Protein AF-C4RQJ1-F1 (afdb_monomer_lite)

Secondary structure (DSSP, 8-state):
-EEETTEEEE-HHHHHHHH-TT--HHHHHHHHHHHT-TTSTTTTTS--EEE--SSS-EEEEEHHHHHHHHHHHHHSHHHHTTS------------------

Structure (mmCIF, N/CA/C/O backbone):
data_AF-C4RQJ1-F1
#
_entry.id   AF-C4RQJ1-F1
#
loop_
_atom_site.group_PDB
_atom_site.id
_atom_site.type_symbol
_atom_site.label_atom_id
_atom_site.label_alt_id
_atom_site.label_comp_id
_atom_site.label_asym_id
_atom_site.label_entity_id
_atom_site.label_seq_id
_atom_site.pdbx_PDB_ins_code
_atom_site.Cartn_x
_atom_site.Cartn_y
_atom_site.Cartn_z
_atom_site.occupancy
_atom_site.B_iso_or_equiv
_atom_site.auth_seq_id
_atom_site.auth_comp_id
_atom_site.auth_asym_id
_atom_site.auth_atom_id
_atom_site.pdbx_PDB_model_num
ATOM 1 N N . MET A 1 1 ? 9.241 -13.113 2.367 1.00 92.00 1 MET A N 1
ATOM 2 C CA . MET A 1 1 ? 9.793 -11.746 2.276 1.00 92.00 1 MET A CA 1
ATOM 3 C C . MET A 1 1 ? 11.127 -11.813 1.554 1.00 92.00 1 MET A C 1
ATOM 5 O O . MET A 1 1 ? 11.781 -12.850 1.609 1.00 92.00 1 MET A O 1
ATOM 9 N N . LEU A 1 2 ? 11.532 -10.725 0.908 1.00 93.62 2 LEU A N 1
ATOM 10 C CA . LEU A 1 2 ? 12.802 -10.568 0.204 1.00 93.62 2 LEU A CA 1
ATOM 11 C C . LEU A 1 2 ? 13.455 -9.248 0.633 1.00 93.62 2 LEU A C 1
ATOM 13 O O . LEU A 1 2 ? 12.796 -8.213 0.641 1.00 93.62 2 LEU A O 1
ATOM 17 N N . LEU A 1 3 ? 14.739 -9.282 0.988 1.00 94.62 3 LEU A N 1
ATOM 18 C CA . LEU A 1 3 ? 15.521 -8.094 1.332 1.00 94.62 3 LEU A CA 1
ATOM 19 C C . LEU A 1 3 ? 16.349 -7.667 0.113 1.00 94.62 3 LEU A C 1
ATOM 21 O O . LEU A 1 3 ? 17.079 -8.474 -0.458 1.00 94.62 3 LEU A O 1
ATOM 25 N N . THR A 1 4 ? 16.239 -6.411 -0.312 1.00 91.50 4 THR A N 1
ATOM 26 C CA . THR A 1 4 ? 17.025 -5.852 -1.428 1.00 91.50 4 THR A CA 1
ATOM 27 C C . THR A 1 4 ? 17.293 -4.378 -1.178 1.00 91.50 4 THR A C 1
ATOM 29 O O . THR A 1 4 ? 16.383 -3.644 -0.804 1.00 91.50 4 THR A O 1
ATOM 32 N N . ASP A 1 5 ? 18.547 -3.951 -1.342 1.00 92.31 5 ASP A N 1
ATOM 33 C CA . ASP A 1 5 ? 19.010 -2.582 -1.062 1.00 92.31 5 ASP A CA 1
ATOM 34 C C . ASP A 1 5 ? 18.621 -2.078 0.341 1.00 92.31 5 ASP A C 1
ATOM 36 O O . ASP A 1 5 ? 18.209 -0.933 0.526 1.00 92.31 5 ASP A O 1
ATOM 40 N N . GLY A 1 6 ? 18.682 -2.969 1.339 1.00 93.62 6 GLY A N 1
ATOM 41 C CA . GLY A 1 6 ? 18.290 -2.666 2.721 1.00 93.62 6 GLY A CA 1
ATOM 42 C C . GLY A 1 6 ? 16.787 -2.442 2.921 1.00 93.62 6 GLY A C 1
ATOM 43 O O . GLY A 1 6 ? 16.382 -1.917 3.954 1.00 93.62 6 GLY A O 1
ATOM 44 N N . ARG A 1 7 ? 15.952 -2.813 1.946 1.00 95.06 7 ARG A N 1
ATOM 45 C CA . ARG A 1 7 ? 14.493 -2.672 1.994 1.00 95.06 7 ARG A CA 1
ATOM 46 C C . ARG A 1 7 ? 13.825 -4.034 1.926 1.00 95.06 7 ARG A C 1
ATOM 48 O O . ARG A 1 7 ? 14.211 -4.887 1.126 1.00 95.06 7 ARG A O 1
ATOM 55 N N . GLU A 1 8 ? 12.799 -4.214 2.745 1.00 96.75 8 GLU A N 1
ATOM 56 C CA . GLU A 1 8 ? 11.999 -5.432 2.763 1.00 96.75 8 GLU A CA 1
ATOM 57 C C . GLU A 1 8 ? 10.840 -5.342 1.776 1.00 96.75 8 GLU A C 1
ATOM 59 O O . GLU A 1 8 ? 10.056 -4.387 1.777 1.00 96.75 8 GLU A O 1
ATOM 64 N N . TYR A 1 9 ? 10.731 -6.373 0.950 1.00 97.12 9 TYR A N 1
ATOM 65 C CA . TYR A 1 9 ? 9.671 -6.558 -0.018 1.00 97.12 9 TYR A CA 1
ATOM 66 C C . TYR A 1 9 ? 8.912 -7.843 0.276 1.00 97.12 9 TYR A C 1
ATOM 68 O O . TYR A 1 9 ? 9.487 -8.878 0.617 1.00 97.12 9 TYR A O 1
ATOM 76 N N . GLY A 1 10 ? 7.606 -7.800 0.070 1.00 96.94 10 GLY A N 1
ATOM 77 C CA . GLY A 1 10 ? 6.749 -8.964 0.201 1.00 96.94 10 GLY A CA 1
ATOM 78 C C . GLY A 1 10 ? 5.597 -8.925 -0.780 1.00 96.94 10 GLY A C 1
ATOM 79 O O . GLY A 1 10 ? 5.195 -7.877 -1.289 1.00 96.94 10 GLY A O 1
ATOM 80 N N . THR A 1 11 ? 5.030 -10.092 -1.028 1.00 97.44 11 THR A N 1
ATOM 81 C CA . THR A 1 11 ? 3.701 -10.219 -1.616 1.00 97.44 11 THR A CA 1
ATOM 82 C C . THR A 1 11 ? 2.645 -9.627 -0.679 1.00 97.44 11 THR A C 1
ATOM 84 O O . THR A 1 11 ? 2.878 -9.438 0.512 1.00 97.44 11 THR A O 1
ATOM 87 N N . ALA A 1 12 ? 1.433 -9.378 -1.184 1.00 97.38 12 ALA A N 1
ATOM 88 C CA . ALA A 1 12 ? 0.343 -8.853 -0.354 1.00 97.38 12 ALA A CA 1
ATOM 89 C C . ALA A 1 12 ? 0.065 -9.704 0.903 1.00 97.38 12 ALA A C 1
ATOM 91 O O . ALA A 1 12 ? -0.281 -9.154 1.943 1.00 97.38 12 ALA A O 1
ATOM 92 N N . ALA A 1 13 ? 0.219 -11.030 0.810 1.00 96.94 13 ALA A N 1
ATOM 93 C CA . ALA A 1 13 ? 0.014 -11.940 1.934 1.00 96.94 13 ALA A CA 1
ATOM 94 C C . ALA A 1 13 ? 1.129 -11.825 2.982 1.00 96.94 13 ALA A C 1
ATOM 96 O O . ALA A 1 13 ? 0.842 -11.747 4.172 1.00 96.94 13 ALA A O 1
ATOM 97 N N . GLU A 1 14 ? 2.386 -11.755 2.546 1.00 97.81 14 GLU A N 1
ATOM 98 C CA . GLU A 1 14 ? 3.526 -11.584 3.452 1.00 97.81 14 GLU A CA 1
ATOM 99 C C . GLU A 1 14 ? 3.495 -10.214 4.136 1.00 97.81 14 GLU A C 1
ATOM 101 O O . GLU A 1 14 ? 3.717 -10.126 5.337 1.00 97.81 14 GLU A O 1
ATOM 106 N N . ILE A 1 15 ? 3.151 -9.157 3.394 1.00 98.06 15 ILE A N 1
ATOM 107 C CA . ILE A 1 15 ? 2.984 -7.803 3.936 1.00 98.06 15 ILE A CA 1
ATOM 108 C C . ILE A 1 15 ? 1.866 -7.772 4.976 1.00 98.06 15 ILE A C 1
ATOM 110 O O . ILE A 1 15 ? 2.057 -7.228 6.056 1.00 98.06 15 ILE A O 1
ATOM 114 N N . ALA A 1 16 ? 0.714 -8.377 4.679 1.00 97.44 16 ALA A N 1
ATOM 115 C CA . ALA A 1 16 ? -0.385 -8.476 5.631 1.00 97.44 16 ALA A CA 1
ATOM 116 C C . ALA A 1 16 ? 0.048 -9.192 6.920 1.00 97.44 16 ALA A C 1
ATOM 118 O O . ALA A 1 16 ? -0.168 -8.673 8.009 1.00 97.44 16 ALA A O 1
ATOM 119 N N . HIS A 1 17 ? 0.740 -10.328 6.790 1.00 96.69 17 HIS A N 1
ATOM 120 C CA . HIS A 1 17 ? 1.272 -11.062 7.935 1.00 96.69 17 HIS A CA 1
ATOM 121 C C . HIS A 1 17 ? 2.256 -10.224 8.770 1.00 96.69 17 HIS A C 1
ATOM 123 O O . HIS A 1 17 ? 2.167 -10.229 9.994 1.00 96.69 17 HIS A O 1
ATOM 129 N N . ALA A 1 18 ? 3.148 -9.467 8.124 1.00 96.62 18 ALA A N 1
ATOM 130 C CA . ALA A 1 18 ? 4.131 -8.628 8.810 1.00 96.62 18 ALA A CA 1
ATOM 131 C C . ALA A 1 18 ? 3.527 -7.391 9.495 1.00 96.62 18 ALA A C 1
ATOM 133 O O . ALA A 1 18 ? 4.040 -6.956 10.521 1.00 96.62 18 ALA A O 1
ATOM 134 N N . LEU A 1 19 ? 2.443 -6.825 8.954 1.00 95.25 19 LEU A N 1
ATOM 135 C CA . LEU A 1 19 ? 1.752 -5.673 9.551 1.00 95.25 19 LEU A CA 1
ATOM 136 C C . LEU A 1 19 ? 0.839 -6.052 10.727 1.00 95.25 19 LEU A C 1
ATOM 138 O O . LEU A 1 19 ? 0.459 -5.179 11.506 1.00 95.25 19 LEU A O 1
ATOM 142 N N . GLY A 1 20 ? 0.491 -7.333 10.862 1.00 92.50 20 GLY A N 1
ATOM 143 C CA . GLY A 1 20 ? -0.305 -7.861 11.966 1.00 92.50 20 GLY A CA 1
ATOM 144 C C . GLY A 1 20 ? -1.688 -8.364 11.551 1.00 92.50 20 GLY A C 1
ATOM 145 O O . GLY A 1 20 ? -2.141 -8.204 10.419 1.00 92.50 20 GLY A O 1
ATOM 146 N N . THR A 1 21 ? -2.376 -8.991 12.504 1.00 86.06 21 THR A N 1
ATOM 147 C CA . THR A 1 21 ? -3.595 -9.793 12.285 1.00 86.06 21 THR A CA 1
ATOM 148 C C . THR A 1 21 ? -4.788 -9.015 11.731 1.00 86.06 21 THR A C 1
ATOM 150 O O . THR A 1 21 ? -5.669 -9.607 11.114 1.00 86.06 21 THR A O 1
ATOM 153 N N . ASP A 1 22 ? -4.811 -7.694 11.910 1.00 90.00 22 ASP A N 1
ATOM 154 C CA . ASP A 1 22 ? -5.919 -6.830 11.481 1.00 90.00 22 ASP A CA 1
ATOM 155 C C . ASP A 1 22 ? -5.848 -6.456 9.990 1.00 90.00 22 ASP A C 1
ATOM 157 O O . ASP A 1 22 ? -6.756 -5.816 9.437 1.00 90.00 22 ASP A O 1
ATOM 161 N N . ILE A 1 23 ? -4.743 -6.813 9.331 1.00 94.62 23 ILE A N 1
ATOM 162 C CA . ILE A 1 23 ? -4.479 -6.502 7.933 1.00 94.62 23 ILE A CA 1
ATOM 163 C C . ILE A 1 23 ? -4.588 -7.777 7.104 1.00 94.62 23 ILE A C 1
ATOM 165 O O . ILE A 1 23 ? -3.975 -8.798 7.389 1.00 94.62 23 ILE A O 1
ATOM 169 N N . THR A 1 24 ? -5.372 -7.705 6.028 1.00 96.88 24 THR A N 1
ATOM 170 C CA . THR A 1 24 ? -5.546 -8.808 5.080 1.00 96.88 24 THR A CA 1
ATOM 171 C C . THR A 1 24 ? -4.813 -8.522 3.775 1.00 96.88 24 THR A C 1
ATOM 173 O O . THR A 1 24 ? -4.609 -7.366 3.392 1.00 96.88 24 THR A O 1
ATOM 176 N N . ALA A 1 25 ? -4.472 -9.578 3.033 1.00 97.06 25 ALA A N 1
ATOM 177 C CA . ALA A 1 25 ? -3.857 -9.440 1.713 1.00 97.06 25 ALA A CA 1
ATOM 178 C C . ALA A 1 25 ? -4.732 -8.616 0.748 1.00 97.06 25 ALA A C 1
ATOM 180 O O . ALA A 1 25 ? -4.219 -7.815 -0.032 1.00 97.06 25 ALA A O 1
ATOM 181 N N . ASP A 1 26 ? -6.056 -8.765 0.820 1.00 97.44 26 ASP A N 1
ATOM 182 C CA . ASP A 1 26 ? -6.985 -7.998 -0.017 1.00 97.44 26 ASP A CA 1
ATOM 183 C C . ASP A 1 26 ? -6.999 -6.516 0.336 1.00 97.44 26 ASP A C 1
ATOM 185 O O . ASP A 1 26 ? -7.086 -5.675 -0.558 1.00 97.44 26 ASP A O 1
ATOM 189 N N . ARG A 1 27 ? -6.817 -6.174 1.614 1.00 96.44 27 ARG A N 1
ATOM 190 C CA . ARG A 1 27 ? -6.655 -4.784 2.043 1.00 96.44 27 ARG A CA 1
ATOM 191 C C . ARG A 1 27 ? -5.367 -4.170 1.492 1.00 96.44 27 ARG A C 1
ATOM 193 O O . ARG A 1 27 ? -5.399 -3.046 0.999 1.00 96.44 27 ARG A O 1
ATOM 200 N N . VAL A 1 28 ? -4.263 -4.918 1.487 1.00 97.44 28 VAL A N 1
ATOM 201 C CA . VAL A 1 28 ? -3.003 -4.475 0.862 1.00 97.44 28 VAL A CA 1
ATOM 202 C C . VAL A 1 28 ? -3.180 -4.273 -0.651 1.00 97.44 28 VAL A C 1
ATOM 204 O O . VAL A 1 28 ? -2.727 -3.269 -1.206 1.00 97.44 28 VAL A O 1
ATOM 207 N N . ARG A 1 29 ? -3.899 -5.177 -1.333 1.00 97.25 29 ARG A N 1
ATOM 208 C CA . ARG A 1 29 ? -4.234 -5.031 -2.763 1.00 97.25 29 ARG A CA 1
ATOM 209 C C . ARG A 1 29 ? -5.129 -3.822 -3.026 1.00 97.25 29 ARG A C 1
ATOM 211 O O . ARG A 1 29 ? -4.924 -3.128 -4.023 1.00 97.25 29 ARG A O 1
ATOM 218 N N . ASP A 1 30 ? -6.091 -3.551 -2.147 1.00 96.75 30 A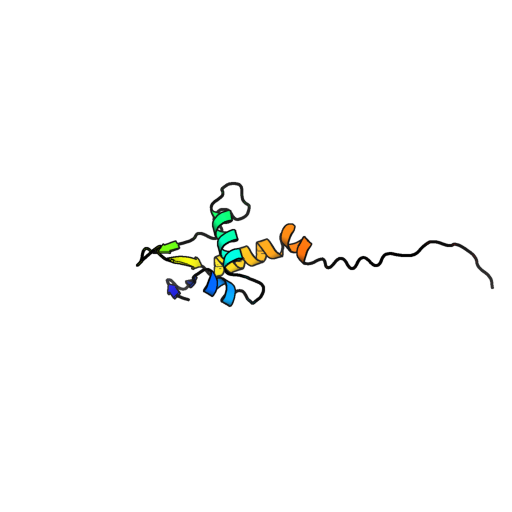SP A N 1
ATOM 219 C CA . ASP A 1 30 ? -6.944 -2.367 -2.227 1.00 96.75 30 ASP A CA 1
ATOM 220 C C . ASP A 1 30 ? -6.128 -1.075 -2.128 1.00 96.75 30 ASP A C 1
ATOM 222 O O . ASP A 1 30 ? -6.258 -0.197 -2.982 1.00 96.75 30 ASP A O 1
ATOM 226 N N . TRP A 1 31 ? -5.227 -0.987 -1.150 1.00 97.12 31 TRP A N 1
ATOM 227 C CA . TRP A 1 31 ? -4.309 0.140 -1.014 1.00 97.12 31 TRP A CA 1
ATOM 228 C C . TRP A 1 31 ? -3.460 0.346 -2.265 1.00 97.12 31 TRP A C 1
ATOM 230 O O . TRP A 1 31 ? -3.389 1.462 -2.775 1.00 97.12 31 TRP A O 1
ATOM 240 N N . ALA A 1 32 ? -2.883 -0.724 -2.816 1.00 97.12 32 ALA A N 1
ATOM 241 C CA . ALA A 1 32 ? -2.094 -0.646 -4.042 1.00 97.12 32 ALA A CA 1
ATOM 242 C C . ALA A 1 32 ? -2.933 -0.191 -5.248 1.00 97.12 32 ALA A C 1
ATOM 244 O O . ALA A 1 32 ? -2.473 0.592 -6.077 1.00 97.12 32 ALA A O 1
ATOM 245 N N . ARG A 1 33 ? -4.187 -0.649 -5.350 1.00 96.25 33 ARG A N 1
ATOM 246 C CA . ARG A 1 33 ? -5.132 -0.204 -6.384 1.00 96.25 33 ARG A CA 1
ATOM 247 C C . ARG A 1 33 ? -5.449 1.285 -6.245 1.00 96.25 33 ARG A C 1
ATOM 249 O O . ARG A 1 33 ? -5.448 1.995 -7.246 1.00 96.25 33 ARG A O 1
ATOM 256 N N . ARG A 1 34 ? -5.722 1.754 -5.026 1.00 96.31 34 ARG A N 1
ATOM 257 C CA . ARG A 1 34 ? -5.975 3.168 -4.713 1.00 96.31 34 ARG A CA 1
ATOM 258 C C . ARG A 1 34 ? -4.754 4.033 -4.993 1.00 96.31 34 ARG A C 1
ATOM 260 O O . ARG A 1 34 ? -4.890 5.101 -5.569 1.00 96.31 34 ARG A O 1
ATOM 267 N N . SER A 1 35 ? -3.562 3.515 -4.718 1.00 96.69 35 SER A N 1
ATOM 268 C CA . SER A 1 35 ? -2.303 4.210 -4.972 1.00 96.69 35 SER A CA 1
ATOM 269 C C . SER A 1 35 ? -2.020 4.510 -6.449 1.00 96.69 35 SER A C 1
ATOM 271 O O . SER A 1 35 ? -1.216 5.383 -6.760 1.00 96.69 35 SER A O 1
ATOM 273 N N . ARG A 1 36 ? -2.715 3.844 -7.377 1.00 95.69 36 ARG A N 1
ATOM 274 C CA . ARG A 1 36 ? -2.620 4.113 -8.822 1.00 95.69 36 ARG A CA 1
ATOM 275 C C . ARG A 1 36 ? -3.563 5.218 -9.306 1.00 95.69 36 ARG A C 1
ATOM 277 O O . ARG A 1 36 ? -3.472 5.612 -10.462 1.00 95.69 36 ARG A O 1
ATOM 284 N N . LYS A 1 37 ? -4.501 5.676 -8.475 1.00 95.38 37 LYS A N 1
ATOM 285 C CA . LYS A 1 37 ? -5.506 6.676 -8.854 1.00 95.38 37 LYS A CA 1
ATOM 286 C C . LYS A 1 37 ? -5.014 8.062 -8.459 1.00 95.38 37 LYS A C 1
ATOM 288 O O . LYS A 1 37 ? -4.812 8.294 -7.274 1.00 95.38 37 LYS A O 1
ATOM 293 N N . ALA A 1 38 ? -4.861 8.960 -9.433 1.00 93.88 38 ALA A N 1
ATOM 294 C CA . ALA A 1 38 ? -4.358 10.319 -9.208 1.00 93.88 38 ALA A CA 1
ATOM 295 C C . ALA A 1 38 ? -5.186 11.112 -8.179 1.00 93.88 38 ALA A C 1
ATOM 297 O O . ALA A 1 38 ? -4.620 11.858 -7.388 1.00 93.88 38 ALA A O 1
ATOM 298 N N . ASP A 1 39 ? -6.501 10.882 -8.135 1.00 94.06 39 ASP A N 1
ATOM 299 C CA . ASP A 1 39 ? -7.419 11.587 -7.230 1.00 94.06 39 ASP A CA 1
ATOM 300 C C . ASP A 1 39 ? -7.560 10.923 -5.845 1.00 94.06 39 ASP A C 1
ATOM 302 O O . ASP A 1 39 ? -8.360 11.360 -5.016 1.00 94.06 39 ASP A O 1
ATOM 306 N N . ASP A 1 40 ? -6.834 9.833 -5.571 1.00 93.81 40 ASP A N 1
ATOM 307 C CA . ASP A 1 40 ? -6.890 9.159 -4.273 1.00 93.81 40 ASP A CA 1
ATOM 308 C C . ASP A 1 40 ? -5.793 9.678 -3.341 1.00 93.81 40 ASP A C 1
ATOM 310 O O . ASP A 1 40 ? -4.639 9.840 -3.723 1.00 93.81 40 ASP A O 1
ATOM 314 N N . ARG A 1 41 ? -6.123 9.839 -2.058 1.00 92.44 41 ARG A N 1
ATOM 315 C CA . ARG A 1 41 ? -5.157 10.200 -1.009 1.00 92.44 41 ARG A CA 1
ATOM 316 C C . ARG A 1 41 ? -3.946 9.256 -0.944 1.00 92.44 41 ARG A C 1
ATOM 318 O O . ARG A 1 41 ? -2.903 9.651 -0.437 1.00 92.44 41 ARG A O 1
ATOM 325 N N . LEU A 1 42 ? -4.084 8.007 -1.390 1.00 95.56 42 LEU A N 1
ATOM 326 C CA . LEU A 1 42 ? -2.988 7.036 -1.398 1.00 95.56 42 LEU A CA 1
ATOM 327 C C . LEU A 1 42 ? -2.102 7.105 -2.650 1.00 95.56 42 LEU A C 1
ATOM 329 O O . LEU A 1 42 ? -1.202 6.269 -2.788 1.00 95.56 42 LEU A O 1
ATOM 333 N N . TYR A 1 43 ? -2.353 8.042 -3.568 1.00 96.44 43 TYR A N 1
ATOM 334 C CA . TYR A 1 43 ? -1.640 8.148 -4.837 1.00 96.44 43 TYR A CA 1
ATOM 335 C C . TYR A 1 43 ? -0.116 8.138 -4.650 1.00 96.44 43 TYR A C 1
ATOM 337 O O . TYR A 1 43 ? 0.437 8.916 -3.877 1.00 96.44 43 TYR A O 1
ATOM 345 N N . GLY A 1 44 ? 0.561 7.200 -5.317 1.00 96.44 44 GLY A N 1
ATOM 346 C CA . GLY A 1 44 ? 2.018 7.035 -5.266 1.00 96.44 44 GLY A CA 1
ATOM 347 C C . GLY A 1 44 ? 2.597 6.435 -3.974 1.00 96.44 44 GLY A C 1
ATOM 348 O O . GLY A 1 44 ? 3.780 6.106 -3.952 1.00 96.44 44 GLY A O 1
ATOM 349 N N . LEU A 1 45 ? 1.802 6.245 -2.914 1.00 97.00 45 LEU A N 1
ATOM 350 C CA . LEU A 1 45 ? 2.299 5.788 -1.607 1.00 97.00 45 LEU A CA 1
ATOM 351 C C . LEU A 1 45 ? 2.597 4.281 -1.512 1.00 97.00 45 LEU A C 1
ATOM 353 O O . LEU A 1 45 ? 3.421 3.878 -0.699 1.00 97.00 45 LEU A O 1
ATOM 357 N N . LEU A 1 46 ? 1.957 3.437 -2.326 1.00 97.31 46 LEU A N 1
ATOM 358 C CA . LEU A 1 46 ? 2.172 1.985 -2.344 1.00 97.31 46 LEU A CA 1
ATOM 359 C C . LEU A 1 46 ? 2.294 1.462 -3.786 1.00 97.31 46 LEU A C 1
ATOM 361 O O . LEU A 1 46 ? 1.389 0.784 -4.289 1.00 97.31 46 LEU A O 1
ATOM 365 N N . PRO A 1 47 ? 3.404 1.776 -4.479 1.00 94.56 47 PRO A N 1
ATOM 366 C CA . PRO A 1 47 ? 3.676 1.232 -5.799 1.00 94.56 47 PRO A CA 1
ATOM 367 C C . PRO A 1 47 ? 3.848 -0.290 -5.721 1.00 94.56 47 PRO A C 1
ATOM 369 O O . PRO A 1 47 ? 4.489 -0.822 -4.815 1.00 94.56 47 PRO A O 1
ATOM 372 N N . GLY A 1 48 ? 3.254 -0.996 -6.682 1.00 94.06 48 GLY A N 1
ATOM 373 C CA . GLY A 1 48 ? 3.444 -2.435 -6.841 1.00 94.06 48 GLY A CA 1
ATOM 374 C C . GLY A 1 48 ? 4.531 -2.720 -7.869 1.00 94.06 48 GLY A C 1
ATOM 375 O O . GLY A 1 48 ? 4.448 -2.233 -8.995 1.00 94.06 48 GLY A O 1
ATOM 376 N N . HIS A 1 49 ? 5.504 -3.545 -7.501 1.00 93.50 49 HIS A N 1
ATOM 377 C CA . HIS A 1 49 ? 6.571 -4.011 -8.378 1.00 93.50 49 HIS A CA 1
ATOM 378 C C . HIS A 1 49 ? 6.177 -5.364 -8.965 1.00 93.50 49 HIS A C 1
ATOM 380 O O . HIS A 1 49 ? 6.215 -6.389 -8.284 1.00 93.50 49 HIS A O 1
ATOM 386 N N . HIS A 1 50 ? 5.727 -5.364 -10.216 1.00 93.19 50 HIS A N 1
ATOM 387 C CA . HIS A 1 50 ? 5.342 -6.593 -10.894 1.00 93.19 50 HIS A CA 1
ATOM 388 C C . HIS A 1 50 ? 6.573 -7.299 -11.461 1.00 93.19 50 HIS A C 1
ATOM 390 O O . HIS A 1 50 ? 7.275 -6.734 -12.297 1.00 93.19 50 HIS A O 1
ATOM 396 N N . LEU A 1 51 ? 6.811 -8.534 -11.023 1.00 89.44 51 LEU A N 1
ATOM 397 C CA . LEU A 1 51 ? 7.826 -9.407 -11.595 1.00 89.44 51 LEU A CA 1
ATOM 398 C C . LEU A 1 51 ? 7.145 -10.467 -12.472 1.00 89.44 51 LEU A C 1
ATOM 400 O O . LEU A 1 51 ? 6.277 -11.196 -11.972 1.00 89.44 51 LEU A O 1
ATOM 404 N N . PRO A 1 52 ? 7.515 -10.568 -13.763 1.00 89.69 52 PRO A N 1
ATOM 405 C CA . PRO A 1 52 ? 7.005 -11.619 -14.630 1.00 89.69 52 PRO A CA 1
ATOM 406 C C . PRO A 1 52 ? 7.507 -12.988 -14.152 1.00 89.69 52 PRO A C 1
ATOM 408 O O . PRO A 1 52 ? 8.591 -13.116 -13.587 1.00 89.69 52 PRO A O 1
ATOM 411 N N . GLY A 1 53 ? 6.710 -14.025 -14.382 1.00 83.75 53 GLY A N 1
ATOM 412 C CA . GLY A 1 53 ? 7.028 -15.397 -13.994 1.00 83.75 53 GLY A CA 1
ATOM 413 C C . GLY A 1 53 ? 5.965 -16.370 -14.501 1.00 83.75 53 GLY A C 1
ATOM 414 O O . GLY A 1 53 ? 4.982 -15.921 -15.099 1.00 83.75 53 GLY A O 1
ATOM 415 N N . PRO A 1 54 ? 6.133 -17.686 -14.278 1.00 74.75 54 PRO A N 1
ATOM 416 C CA . PRO A 1 54 ? 5.191 -18.693 -14.758 1.00 74.75 54 PRO A CA 1
ATOM 417 C C . PRO A 1 54 ? 3.750 -18.360 -14.334 1.00 74.75 54 PRO A C 1
ATOM 419 O O . PRO A 1 54 ? 3.469 -18.153 -13.154 1.00 74.75 54 PRO A O 1
ATOM 422 N N . GLY A 1 55 ? 2.835 -18.269 -15.302 1.00 83.69 55 GLY A N 1
ATOM 423 C CA . GLY A 1 55 ? 1.454 -17.837 -15.071 1.00 83.69 55 GLY A CA 1
ATOM 424 C C . GLY A 1 55 ? 1.273 -16.316 -15.149 1.00 83.69 55 GLY A C 1
ATOM 425 O O . GLY A 1 55 ? 1.568 -15.704 -16.169 1.00 83.69 55 GLY A O 1
ATOM 426 N N . ARG A 1 56 ? 0.709 -15.704 -14.097 1.00 81.75 56 ARG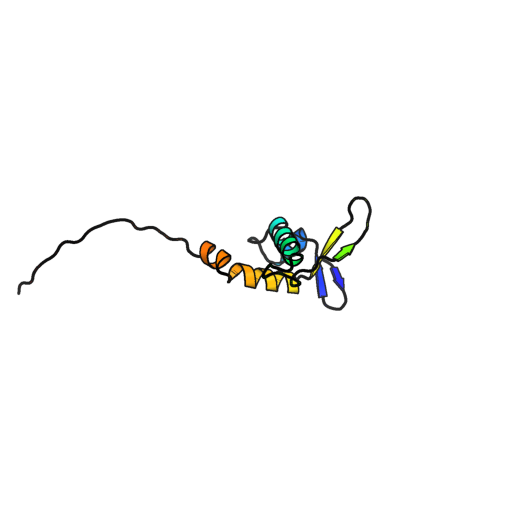 A N 1
ATOM 427 C CA . ARG A 1 56 ? 0.315 -14.276 -14.075 1.00 81.75 56 ARG A CA 1
ATOM 428 C C . ARG A 1 56 ? 1.385 -13.328 -13.515 1.00 81.75 56 ARG A C 1
ATOM 430 O O . ARG A 1 56 ? 1.096 -12.144 -13.379 1.00 81.75 56 ARG A O 1
ATOM 437 N N . GLY A 1 57 ? 2.574 -13.829 -13.173 1.00 89.38 57 GLY A N 1
ATOM 438 C CA . GLY A 1 57 ? 3.596 -13.075 -12.438 1.00 89.38 57 GLY A CA 1
ATOM 439 C C . GLY A 1 57 ? 3.194 -12.741 -10.993 1.00 89.38 57 GLY A C 1
ATOM 440 O O . GLY A 1 57 ? 2.068 -12.994 -10.558 1.00 89.38 57 GLY A O 1
ATOM 441 N N . THR A 1 58 ? 4.120 -12.143 -10.242 1.00 92.56 58 THR A N 1
ATOM 442 C CA . THR A 1 58 ? 3.938 -11.815 -8.818 1.00 92.56 58 THR A CA 1
ATOM 443 C C . THR A 1 58 ? 4.159 -10.328 -8.590 1.00 92.56 58 THR A C 1
ATOM 445 O O . THR A 1 58 ? 5.136 -9.756 -9.064 1.00 92.56 58 THR A O 1
ATOM 448 N N . THR A 1 59 ? 3.251 -9.683 -7.853 1.00 95.75 59 THR A N 1
ATOM 449 C CA . THR A 1 59 ? 3.426 -8.281 -7.449 1.00 95.75 59 THR A CA 1
ATOM 450 C C . THR A 1 59 ? 4.005 -8.209 -6.045 1.00 95.75 59 THR A C 1
ATOM 452 O O . THR A 1 59 ? 3.451 -8.796 -5.114 1.00 95.75 59 THR A O 1
ATOM 455 N N . TRP A 1 60 ? 5.087 -7.453 -5.917 1.00 96.56 60 TRP A N 1
ATOM 456 C CA . TRP A 1 60 ? 5.812 -7.203 -4.682 1.00 96.56 60 TRP A CA 1
ATOM 457 C C . TRP A 1 60 ? 5.586 -5.769 -4.209 1.00 96.56 60 TRP A C 1
ATOM 459 O O . TRP A 1 60 ? 5.475 -4.844 -5.015 1.00 96.56 60 TRP A O 1
ATOM 469 N N . TYR A 1 61 ? 5.537 -5.585 -2.899 1.00 97.50 61 TYR A N 1
ATOM 470 C CA . TYR A 1 61 ? 5.344 -4.299 -2.242 1.00 97.50 61 TYR A CA 1
ATOM 471 C C . TYR A 1 61 ? 6.421 -4.109 -1.190 1.00 97.50 61 TYR A C 1
ATOM 473 O O . TYR A 1 61 ? 6.857 -5.080 -0.576 1.00 97.50 61 TYR A O 1
ATOM 481 N N . ARG A 1 62 ? 6.817 -2.861 -0.959 1.00 97.38 62 ARG A N 1
ATOM 482 C CA . ARG A 1 62 ? 7.716 -2.521 0.140 1.00 97.38 62 ARG A CA 1
ATOM 483 C C . ARG A 1 62 ? 6.975 -2.511 1.471 1.00 97.38 62 ARG A C 1
ATOM 485 O O . ARG A 1 62 ? 5.882 -1.945 1.556 1.00 97.38 62 ARG A O 1
ATOM 492 N N . LEU A 1 63 ? 7.585 -3.089 2.502 1.00 97.50 63 LEU A N 1
ATOM 493 C CA . LEU A 1 63 ? 6.993 -3.167 3.837 1.00 97.50 63 LEU A CA 1
ATOM 494 C C . LEU A 1 63 ? 6.840 -1.789 4.490 1.00 97.50 63 LEU A C 1
ATOM 496 O O . LEU A 1 63 ? 5.779 -1.490 5.028 1.00 97.50 63 LEU A O 1
ATOM 500 N N . ASP A 1 64 ? 7.847 -0.922 4.392 1.00 97.00 64 ASP A N 1
ATOM 501 C CA . ASP 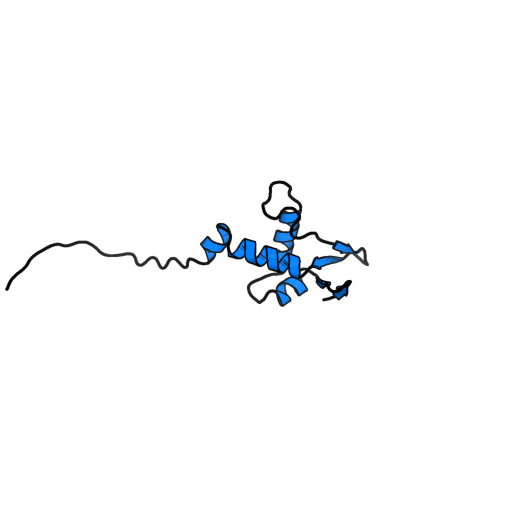A 1 64 ? 7.821 0.422 4.983 1.00 97.00 64 ASP A CA 1
ATOM 502 C C . ASP A 1 64 ? 6.733 1.317 4.366 1.00 97.00 64 ASP A C 1
ATOM 504 O O . ASP A 1 64 ? 5.995 2.003 5.074 1.00 97.00 64 ASP A O 1
ATOM 508 N N . HIS A 1 65 ? 6.560 1.243 3.046 1.00 97.81 65 HIS A N 1
ATOM 509 C CA . HIS A 1 65 ? 5.463 1.912 2.346 1.00 97.81 65 HIS A CA 1
ATOM 510 C C . HIS A 1 65 ? 4.095 1.384 2.799 1.00 97.81 65 HIS A C 1
ATOM 512 O O . HIS A 1 65 ? 3.171 2.161 3.047 1.00 97.81 65 HIS A O 1
ATOM 518 N N . ALA A 1 66 ? 3.959 0.061 2.931 1.00 97.44 66 ALA A N 1
ATOM 519 C CA . ALA A 1 66 ? 2.719 -0.551 3.390 1.00 97.44 66 ALA A CA 1
ATOM 520 C C . ALA A 1 66 ? 2.394 -0.160 4.840 1.00 97.44 66 ALA A C 1
ATOM 522 O O . ALA A 1 66 ? 1.242 0.158 5.128 1.00 97.44 66 ALA A O 1
ATOM 523 N N . ALA A 1 67 ? 3.396 -0.100 5.721 1.00 97.00 67 ALA A N 1
ATOM 524 C CA . ALA A 1 67 ? 3.252 0.365 7.099 1.00 97.00 67 ALA A CA 1
ATOM 525 C C . ALA A 1 67 ? 2.819 1.839 7.169 1.00 97.00 67 ALA A C 1
ATOM 527 O O . ALA A 1 67 ? 1.940 2.200 7.949 1.00 97.00 67 ALA A O 1
ATOM 528 N N . HIS A 1 68 ? 3.369 2.698 6.307 1.00 96.44 68 HIS A N 1
ATOM 529 C CA . HIS A 1 68 ? 2.948 4.097 6.242 1.00 96.44 68 HIS A CA 1
ATOM 530 C C . HIS A 1 68 ? 1.479 4.243 5.809 1.00 96.44 68 HIS A C 1
ATOM 532 O O . HIS A 1 68 ? 0.713 5.001 6.410 1.00 96.44 68 HIS A O 1
ATOM 538 N N . VAL A 1 69 ? 1.053 3.488 4.792 1.00 96.62 69 VAL A N 1
ATOM 539 C CA . VAL A 1 69 ? -0.347 3.482 4.339 1.00 96.62 69 VAL A CA 1
ATOM 540 C C . VAL A 1 69 ? -1.283 2.881 5.390 1.00 96.62 69 VAL A C 1
ATOM 542 O O . VAL A 1 69 ? -2.392 3.386 5.584 1.00 96.62 69 VAL A O 1
ATOM 545 N N . GLU A 1 70 ? -0.849 1.841 6.096 1.00 95.81 70 GLU A N 1
ATOM 546 C CA . GLU A 1 70 ? -1.567 1.275 7.237 1.00 95.81 70 GLU A CA 1
ATOM 547 C C . GLU A 1 70 ? -1.869 2.377 8.259 1.00 95.81 70 GLU A C 1
ATOM 549 O O . GLU A 1 70 ? -3.044 2.667 8.508 1.00 95.81 70 GLU A O 1
ATOM 554 N N . TRP A 1 71 ? -0.838 3.090 8.714 1.00 94.12 71 TRP A N 1
ATOM 555 C CA . TRP A 1 71 ? -0.977 4.177 9.677 1.00 94.12 71 TRP A CA 1
ATOM 556 C C . TRP A 1 71 ? -1.920 5.285 9.179 1.00 94.12 71 TRP A C 1
ATOM 558 O O . TRP A 1 71 ? -2.831 5.704 9.901 1.00 94.12 71 TRP A O 1
ATOM 568 N N . LEU A 1 72 ? -1.783 5.722 7.919 1.00 92.44 72 LEU A N 1
ATOM 569 C CA . LEU A 1 72 ? -2.660 6.737 7.314 1.00 92.44 72 LEU A CA 1
ATOM 570 C C . LEU A 1 72 ? -4.125 6.290 7.246 1.00 92.44 72 LEU A C 1
ATOM 572 O O . LEU A 1 72 ? -5.039 7.104 7.405 1.00 92.44 72 LEU A O 1
ATOM 576 N N . THR A 1 73 ? -4.369 5.010 6.963 1.00 90.62 73 THR A N 1
ATOM 577 C CA . THR A 1 73 ? -5.731 4.474 6.837 1.00 90.62 73 THR A CA 1
ATOM 578 C C . THR A 1 73 ? -6.355 4.133 8.181 1.00 90.62 73 THR A C 1
ATOM 580 O O . THR A 1 73 ? -7.578 4.210 8.291 1.00 90.62 73 THR A O 1
ATOM 583 N N . ARG A 1 74 ? -5.546 3.822 9.199 1.00 88.00 74 ARG A N 1
ATOM 584 C CA . ARG A 1 74 ? -5.974 3.670 10.595 1.00 88.00 74 ARG A CA 1
ATOM 585 C C . ARG A 1 74 ? -6.381 5.015 11.200 1.00 88.00 74 ARG A C 1
ATOM 587 O O . ARG A 1 74 ? -7.434 5.108 11.820 1.00 88.00 74 ARG A O 1
ATOM 594 N N . THR A 1 75 ? -5.591 6.061 10.967 1.00 83.38 75 THR A N 1
ATOM 595 C CA . THR A 1 75 ? -5.797 7.403 11.549 1.00 83.38 75 THR A CA 1
ATOM 596 C C . THR A 1 75 ? -6.715 8.313 10.725 1.00 83.38 75 THR A C 1
ATOM 598 O O . THR A 1 75 ? -7.212 9.318 11.226 1.00 83.38 75 THR A O 1
ATOM 601 N N . GLY A 1 76 ? -6.963 7.993 9.452 1.00 73.06 76 GLY A N 1
ATOM 602 C CA . GLY A 1 76 ? -7.846 8.781 8.593 1.00 73.06 76 GLY A CA 1
ATOM 603 C C . GLY A 1 76 ? -9.329 8.708 8.997 1.00 73.06 76 GLY A C 1
ATOM 604 O O . GLY A 1 76 ? -9.728 7.791 9.710 1.00 73.06 76 GLY A O 1
ATOM 605 N N . PRO A 1 77 ? -10.196 9.598 8.469 1.00 62.16 77 PRO A N 1
ATOM 606 C CA . PRO A 1 77 ? -11.611 9.685 8.863 1.00 62.16 77 PRO A CA 1
ATOM 607 C C . PRO A 1 77 ? -12.397 8.370 8.732 1.00 62.16 77 PRO A C 1
ATOM 609 O O . PRO A 1 77 ? -13.327 8.116 9.491 1.00 62.16 77 PRO A O 1
ATOM 612 N N . ALA A 1 78 ? -12.029 7.517 7.772 1.00 60.06 78 ALA A N 1
ATOM 613 C CA . ALA A 1 78 ? -12.638 6.200 7.585 1.00 60.06 78 ALA A CA 1
ATOM 614 C C . ALA A 1 78 ? -12.123 5.135 8.577 1.00 60.06 78 ALA A C 1
ATOM 616 O O . ALA A 1 78 ? -12.862 4.207 8.897 1.00 60.06 78 ALA A O 1
ATOM 617 N N . GLY A 1 79 ? -10.882 5.259 9.063 1.00 56.41 79 GLY A N 1
ATOM 618 C CA . GLY A 1 79 ? -10.309 4.404 10.109 1.00 56.41 79 GLY A CA 1
ATOM 619 C C . GLY A 1 79 ? -10.761 4.822 11.506 1.00 56.41 79 GLY A C 1
ATOM 620 O O . GLY A 1 79 ? -11.179 3.973 12.287 1.00 56.41 79 GLY A O 1
ATOM 621 N N . ALA A 1 80 ? -10.824 6.133 11.764 1.00 54.84 80 ALA A N 1
ATOM 6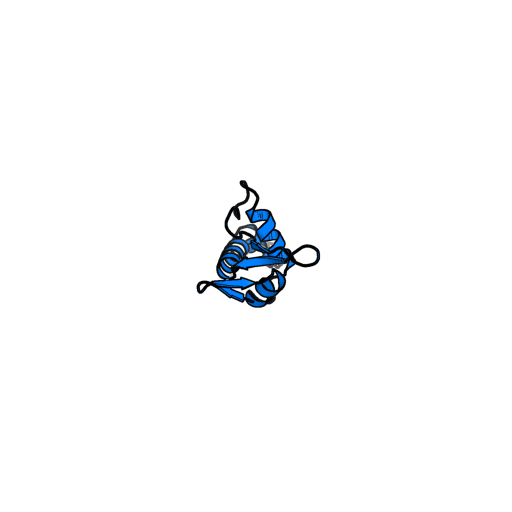22 C CA . ALA A 1 80 ? -11.373 6.704 12.992 1.00 54.84 80 ALA A CA 1
ATOM 623 C C . ALA A 1 80 ? -12.826 6.257 13.236 1.00 54.84 80 ALA A C 1
ATOM 625 O O . ALA A 1 80 ? -13.176 5.888 14.349 1.00 54.84 80 ALA A O 1
ATOM 626 N N . ARG A 1 81 ? -13.655 6.178 12.183 1.00 51.03 81 ARG A N 1
ATOM 627 C CA . ARG A 1 81 ? -15.035 5.661 12.265 1.00 51.03 81 ARG A CA 1
ATOM 628 C C . ARG A 1 81 ? -15.146 4.167 12.600 1.00 51.03 81 ARG A C 1
ATOM 630 O O . ARG A 1 81 ? -16.206 3.757 13.049 1.00 51.03 81 ARG A O 1
ATOM 637 N N . ARG A 1 82 ? -14.100 3.354 12.391 1.00 53.44 82 ARG A N 1
ATOM 638 C CA . ARG A 1 82 ? -14.068 1.947 12.850 1.00 53.44 82 ARG A CA 1
ATOM 639 C C . ARG A 1 82 ? -13.576 1.795 14.288 1.00 53.44 82 ARG A C 1
ATOM 641 O O . ARG A 1 82 ? -13.829 0.758 14.880 1.00 53.44 82 ARG A O 1
ATOM 648 N N . GLY A 1 83 ? -12.866 2.790 14.821 1.00 46.69 83 GLY A N 1
ATOM 649 C CA . GLY A 1 83 ? -12.373 2.793 16.201 1.00 46.69 83 GLY A CA 1
ATOM 650 C C . GLY A 1 83 ? -13.389 3.293 17.229 1.00 46.69 83 GLY A C 1
ATOM 651 O O . GLY A 1 83 ? -13.118 3.218 18.421 1.00 46.69 83 GLY A O 1
ATOM 652 N N . VAL A 1 84 ? -14.544 3.803 16.790 1.00 45.91 84 VAL A N 1
ATOM 653 C CA . VAL A 1 84 ? -15.641 4.164 17.691 1.00 45.91 84 VAL A CA 1
ATOM 654 C C . VAL A 1 84 ? -16.643 3.019 17.697 1.00 45.91 84 VAL A C 1
ATOM 656 O O . VAL A 1 84 ? -17.584 2.984 16.905 1.00 45.91 84 VAL A O 1
ATOM 659 N N . GLU A 1 85 ? -16.436 2.075 18.609 1.00 43.50 85 GLU A N 1
ATOM 660 C CA . GLU A 1 85 ? -17.543 1.305 19.160 1.00 43.50 85 GLU A CA 1
ATOM 661 C C . GLU A 1 85 ? -18.447 2.303 19.896 1.00 43.50 85 GLU A C 1
ATOM 663 O O . GLU A 1 85 ? -18.231 2.662 21.050 1.00 43.50 85 GLU A O 1
ATOM 668 N N . LEU A 1 86 ? -19.414 2.863 19.168 1.00 51.03 86 LEU A N 1
ATOM 669 C CA . LEU A 1 86 ? -20.527 3.586 19.759 1.00 51.03 86 LEU A CA 1
ATOM 670 C C . LEU A 1 86 ? -21.363 2.537 20.492 1.00 51.03 86 LEU A C 1
ATOM 672 O O . LEU A 1 86 ? -22.224 1.923 19.873 1.00 51.03 86 LEU A O 1
ATOM 676 N N . THR A 1 87 ? -21.130 2.319 21.785 1.00 43.69 87 THR A N 1
ATOM 677 C CA . THR A 1 87 ? -22.188 1.804 22.661 1.00 43.69 87 THR A CA 1
ATOM 678 C C . THR A 1 87 ? -23.316 2.834 22.653 1.00 43.69 87 THR A C 1
ATOM 680 O O . THR A 1 87 ? -23.125 3.930 23.189 1.00 43.69 87 THR A O 1
ATOM 683 N N . PRO A 1 88 ? -24.489 2.549 22.061 1.00 43.94 88 PRO A N 1
ATOM 684 C CA . PRO A 1 88 ? -25.647 3.393 22.244 1.00 43.94 88 PRO A CA 1
ATOM 685 C C . PRO A 1 88 ? -26.304 2.944 23.548 1.00 43.94 88 PRO A C 1
ATOM 687 O O . PRO A 1 88 ? -27.147 2.049 23.547 1.00 43.94 88 PRO A O 1
ATOM 690 N N . THR A 1 89 ? -25.928 3.544 24.676 1.00 45.88 89 THR A N 1
ATOM 691 C CA . THR A 1 89 ? -26.790 3.464 25.860 1.00 45.88 89 THR A CA 1
ATOM 692 C C . THR A 1 89 ? -27.935 4.443 25.642 1.00 45.88 89 THR A C 1
ATOM 694 O O . THR A 1 89 ? -27.836 5.635 25.924 1.00 45.88 89 THR A O 1
ATOM 697 N N . ALA A 1 90 ? -29.000 3.929 25.035 1.00 44.19 90 ALA A N 1
ATOM 698 C CA . ALA A 1 90 ? -30.294 4.578 24.963 1.00 44.19 90 ALA A CA 1
ATOM 699 C C . ALA A 1 90 ? -31.017 4.482 26.320 1.00 44.19 90 ALA A C 1
ATOM 701 O O . ALA A 1 90 ? -31.059 3.410 26.920 1.00 44.19 90 ALA A O 1
ATOM 702 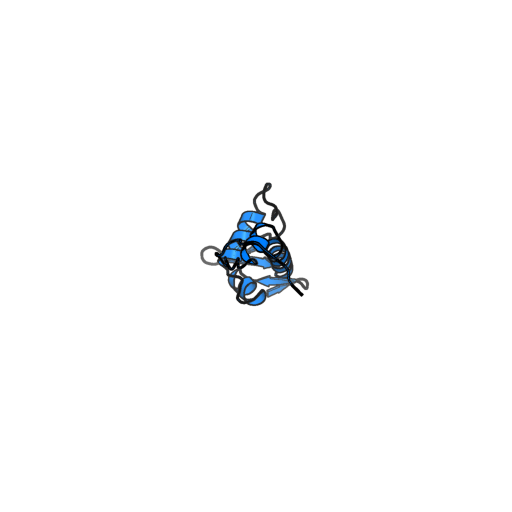N N . GLY A 1 91 ? -31.653 5.589 26.724 1.00 37.78 91 GLY A N 1
ATOM 703 C CA . GLY A 1 91 ? -32.663 5.674 27.793 1.00 37.78 91 GLY A CA 1
ATOM 704 C C . GLY A 1 91 ? -32.079 5.972 29.181 1.00 37.78 91 GLY A C 1
ATOM 705 O O . GLY A 1 91 ? -31.095 5.368 29.573 1.00 37.78 91 GLY A O 1
ATOM 706 N N . ALA A 1 92 ? -32.611 6.874 30.005 1.00 39.84 92 ALA A N 1
ATOM 707 C CA . ALA A 1 92 ? -33.916 7.529 30.033 1.00 39.84 92 ALA A CA 1
ATOM 708 C C . ALA A 1 92 ? -33.776 8.858 30.819 1.00 39.84 92 ALA A C 1
ATOM 710 O O . ALA A 1 92 ? -33.047 8.915 31.802 1.00 39.84 92 ALA A O 1
ATOM 711 N N . SER A 1 93 ? -34.291 9.962 30.275 1.00 41.56 93 SER A N 1
ATOM 712 C CA . SER A 1 93 ? -35.485 10.675 30.770 1.00 41.56 93 SER A CA 1
ATOM 713 C C . SER A 1 93 ? -35.271 11.566 32.001 1.00 41.56 93 SER A C 1
ATOM 715 O O . SER A 1 93 ? -35.033 11.101 33.110 1.00 41.56 93 SER A O 1
ATOM 717 N N . ASP A 1 94 ? -35.452 12.865 31.756 1.00 46.31 94 ASP A N 1
ATOM 718 C CA . ASP A 1 94 ? -35.757 13.933 32.710 1.00 46.31 94 ASP A CA 1
ATOM 719 C C . ASP A 1 94 ? -36.801 13.548 33.772 1.00 46.31 94 ASP A C 1
ATOM 721 O O . ASP A 1 94 ? -37.885 13.088 33.413 1.00 46.31 94 ASP A O 1
ATOM 725 N N . HIS A 1 95 ? -36.546 13.894 35.043 1.00 38.09 95 HIS A N 1
ATOM 726 C CA . HIS A 1 95 ? -37.498 14.675 35.854 1.00 38.09 95 HIS A CA 1
ATOM 727 C C . HIS A 1 95 ? -36.855 15.255 37.134 1.00 38.09 95 HIS A C 1
ATOM 729 O O . HIS A 1 95 ? -36.621 14.566 38.118 1.00 38.09 95 HIS A O 1
ATOM 735 N N . GLN A 1 96 ? -36.535 16.546 37.074 1.00 41.38 96 GLN A N 1
ATOM 736 C CA . GLN A 1 96 ? -37.034 17.610 37.954 1.00 41.38 96 GLN A CA 1
ATOM 737 C C . GLN A 1 96 ? -37.271 17.356 39.471 1.00 41.38 96 GLN A C 1
ATOM 739 O O . GLN A 1 96 ? -38.138 16.588 39.873 1.00 41.38 96 GLN A O 1
ATOM 744 N N . SER A 1 97 ? -36.635 18.239 40.260 1.00 39.06 97 SER A N 1
ATOM 745 C CA . SER A 1 97 ? -37.149 18.955 41.449 1.00 39.06 97 SER A CA 1
ATOM 746 C C . SER A 1 97 ? -36.805 18.528 42.893 1.00 39.06 97 SER A C 1
ATOM 748 O O . SER A 1 97 ? -37.278 17.529 43.413 1.00 39.06 97 SER A O 1
ATOM 750 N N . HIS A 1 98 ? -36.162 19.504 43.558 1.00 41.66 98 HIS A N 1
ATOM 751 C CA . HIS A 1 98 ? -36.437 20.072 44.893 1.00 41.66 98 HIS A CA 1
ATOM 752 C C . HIS A 1 98 ? -35.749 19.504 46.158 1.00 41.66 98 HIS A C 1
ATOM 754 O O . HIS A 1 98 ? -36.097 18.457 46.685 1.00 41.66 98 HIS A O 1
ATOM 760 N N . ILE A 1 99 ? -34.812 20.322 46.671 1.00 43.81 99 ILE A N 1
ATOM 761 C CA . ILE A 1 99 ? -34.630 20.782 48.068 1.00 43.81 99 ILE A CA 1
ATOM 762 C C . ILE A 1 99 ? -35.547 20.188 49.156 1.00 43.81 99 ILE A C 1
ATOM 764 O O . ILE A 1 99 ? -36.761 20.297 49.043 1.00 43.81 99 ILE A O 1
ATOM 768 N N . HIS A 1 100 ? -34.958 19.764 50.285 1.00 36.06 100 HIS A N 1
ATOM 769 C CA . HIS A 1 100 ? -35.146 20.392 51.610 1.00 36.06 100 HIS A CA 1
ATOM 770 C C . HIS A 1 100 ? -34.190 19.817 52.682 1.00 36.06 100 HIS A C 1
ATOM 772 O O . HIS A 1 100 ? -34.033 18.605 52.765 1.00 36.06 100 HIS A O 1
ATOM 778 N N . ALA A 1 101 ? -33.643 20.756 53.475 1.00 50.03 101 ALA A N 1
ATOM 779 C CA . ALA A 1 101 ? -33.161 20.717 54.871 1.00 50.03 101 ALA A CA 1
ATOM 780 C C . ALA A 1 101 ? -32.176 19.626 55.331 1.00 50.03 101 ALA A C 1
ATOM 782 O O . ALA A 1 101 ? -32.592 18.464 55.518 1.00 50.03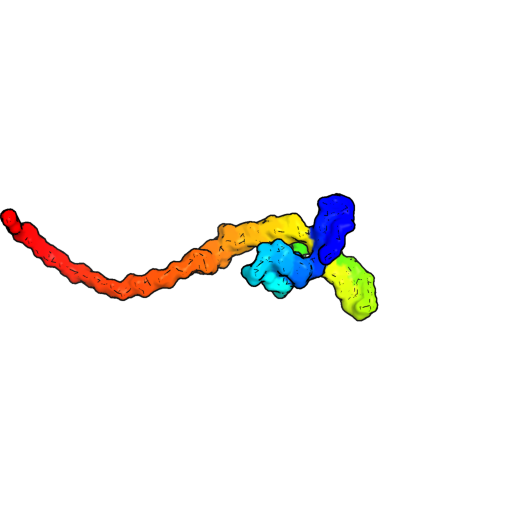 101 ALA A O 1
#

Radius of gyration: 22.23 Å; chains: 1; bounding box: 56×40×70 Å

Sequence (101 aa):
MLLTDGREYGTAAEIAHALGTDITADRVRDWARRSRKADDRLYGLLPGHHLPGPGRGTTWYRLDHAAHVEWLTRTGPAGARRGVELTPTAGASDHQSHIHA

pLDDT: mean 82.12, std 21.24, range [36.06, 98.06]

Foldseek 3Di:
DDADPNWDKDALCVLQVVLDDVRHSVNLVVLCVQCVDPPHPSPVLWHWDFDDDPDPTTTMTTNVSSNVVVVCCCPDPNNVVVVDPPPPPDDDDDDDDDDDD